Protein AF-A0A368H9D1-F1 (afdb_monomer_lite)

Secondary structure (DSSP, 8-state):
----------PPTT---EEE----TT-TT-PEEE--TT-BHHHHHHHHHHHTSS-EEEEEEEE-S-SS--EEEEEEEEEEHHHHHHH--SHHHHHHHHT------STTTTEEEEEEEEEEESSHHHHHHHHHHHHHHHHSTT--B-TTSBB----TTS-TTSHHHHHHHHHHHT--

pLDDT: mean 71.69, std 21.37, range [33.75, 98.19]

Organism: Ancylostoma caninum (NCBI:txid29170)

Structure (mmCIF, N/CA/C/O backbone):
data_AF-A0A368H9D1-F1
#
_entry.id   AF-A0A368H9D1-F1
#
loop_
_atom_site.group_PDB
_atom_site.id
_atom_site.type_symbol
_atom_site.label_atom_id
_atom_site.label_alt_id
_atom_site.label_comp_id
_atom_site.label_asym_id
_atom_site.label_entity_id
_atom_site.label_seq_id
_atom_site.pdbx_PDB_ins_code
_atom_site.Cartn_x
_atom_site.Cartn_y
_atom_site.Cartn_z
_atom_site.occupancy
_atom_site.B_iso_or_equiv
_atom_site.auth_seq_id
_atom_site.auth_comp_id
_atom_site.auth_asym_id
_atom_site.auth_atom_id
_atom_site.pdbx_PDB_model_num
ATOM 1 N N . MET A 1 1 ? -31.446 -11.058 30.482 1.00 35.06 1 MET A N 1
ATOM 2 C CA . MET A 1 1 ? -30.483 -11.902 29.744 1.00 35.06 1 MET A CA 1
ATOM 3 C C . MET A 1 1 ? -30.558 -11.532 28.271 1.00 35.06 1 MET A C 1
ATOM 5 O O . MET A 1 1 ? -31.631 -11.173 27.810 1.00 35.06 1 MET A O 1
ATOM 9 N N . LYS A 1 2 ? -29.398 -11.477 27.611 1.00 37.50 2 LYS A N 1
ATOM 10 C CA . LYS A 1 2 ? -29.181 -11.008 26.235 1.00 37.50 2 LYS A CA 1
ATOM 11 C C . LYS A 1 2 ? -29.891 -11.897 25.218 1.00 37.50 2 LYS A C 1
ATOM 13 O O . LYS A 1 2 ? -29.558 -13.069 25.197 1.00 37.50 2 LYS A O 1
ATOM 18 N N . GLU A 1 3 ? -30.651 -11.308 24.299 1.00 33.75 3 GLU A N 1
ATOM 19 C CA . GLU A 1 3 ? -30.755 -11.786 22.913 1.00 33.75 3 GLU A CA 1
ATOM 20 C C . GLU A 1 3 ? -30.968 -10.581 21.986 1.00 33.75 3 GLU A C 1
ATOM 22 O O . GLU A 1 3 ? -32.053 -10.013 21.905 1.00 33.75 3 GLU A O 1
ATOM 27 N N . VAL A 1 4 ? -29.905 -10.152 21.302 1.00 36.56 4 VAL A N 1
ATOM 28 C CA . VAL A 1 4 ? -30.015 -9.288 20.119 1.00 36.56 4 VAL A CA 1
ATOM 29 C C . VAL A 1 4 ? -29.352 -10.050 18.986 1.00 36.56 4 VAL A C 1
ATOM 31 O O . VAL A 1 4 ? -28.142 -9.977 18.780 1.00 36.56 4 VAL A O 1
ATOM 34 N N . LEU A 1 5 ? -30.168 -10.853 18.310 1.00 37.00 5 LEU A N 1
ATOM 35 C CA . LEU A 1 5 ? -29.811 -11.603 17.117 1.00 37.00 5 LEU A CA 1
ATOM 36 C C . LEU A 1 5 ? -29.590 -10.596 15.975 1.00 37.00 5 LEU A C 1
ATOM 38 O O . LEU A 1 5 ? -30.534 -10.144 15.324 1.00 37.00 5 LEU A O 1
ATOM 42 N N . GLY A 1 6 ? -28.338 -10.180 15.780 1.00 34.47 6 GLY A N 1
ATOM 43 C CA . GLY A 1 6 ? -27.928 -9.374 14.635 1.00 34.47 6 GLY A CA 1
ATOM 44 C C . GLY A 1 6 ? -28.139 -10.178 13.358 1.00 34.47 6 GLY A C 1
ATOM 45 O O . GLY A 1 6 ? -27.433 -11.153 13.113 1.00 34.47 6 GLY A O 1
ATOM 46 N N . LYS A 1 7 ? -29.149 -9.796 12.574 1.00 39.78 7 LYS A N 1
ATOM 47 C CA . LYS A 1 7 ? -29.458 -10.393 11.274 1.00 39.78 7 LYS A CA 1
ATOM 48 C C . LYS A 1 7 ? -28.224 -10.294 10.378 1.00 39.78 7 LYS A C 1
ATOM 50 O O . LYS A 1 7 ? -27.811 -9.202 10.004 1.00 39.78 7 LYS A O 1
ATOM 55 N N . ASN A 1 8 ? -27.648 -11.449 10.065 1.00 41.91 8 ASN A N 1
ATOM 56 C CA . ASN A 1 8 ? -26.587 -11.600 9.085 1.00 41.91 8 ASN A CA 1
ATOM 57 C C . ASN A 1 8 ? -27.240 -11.446 7.703 1.00 41.91 8 ASN A C 1
ATOM 59 O O . ASN A 1 8 ? -27.853 -12.381 7.181 1.00 41.91 8 ASN A O 1
ATOM 63 N N . GLU A 1 9 ? -27.238 -10.222 7.182 1.00 40.66 9 GLU A N 1
ATOM 64 C CA . GLU A 1 9 ? -27.760 -9.900 5.858 1.00 40.66 9 GLU A CA 1
ATOM 65 C C . GLU A 1 9 ? -26.851 -10.587 4.831 1.00 40.66 9 GLU A C 1
ATOM 67 O O . GLU A 1 9 ? -25.748 -10.126 4.544 1.00 40.66 9 GLU A O 1
ATOM 72 N N . LYS A 1 10 ? -27.270 -11.768 4.353 1.00 41.56 10 LYS A N 1
ATOM 73 C CA . LYS A 1 10 ? -26.541 -12.519 3.327 1.00 41.56 10 LYS A CA 1
ATOM 74 C C . LYS A 1 10 ? -26.440 -11.645 2.083 1.00 41.56 10 LYS A C 1
ATOM 76 O O . LYS A 1 10 ? -27.430 -11.432 1.385 1.00 41.56 10 LYS A O 1
ATOM 81 N N . ALA A 1 11 ? -25.236 -11.156 1.818 1.00 42.72 11 ALA A N 1
ATOM 82 C CA . ALA A 1 11 ? -24.923 -10.479 0.577 1.00 42.72 11 ALA A CA 1
ATOM 83 C C . ALA A 1 11 ? -25.237 -11.393 -0.624 1.00 42.72 11 ALA A C 1
ATOM 85 O O . ALA A 1 11 ? -25.064 -12.613 -0.517 1.00 42.72 11 ALA A O 1
ATOM 86 N N . PRO A 1 12 ? -25.692 -10.832 -1.760 1.00 38.09 12 PRO A N 1
ATOM 87 C CA . PRO A 1 12 ? -25.894 -11.589 -2.990 1.00 38.09 12 PRO A CA 1
ATOM 88 C C . PRO A 1 12 ? -24.672 -12.452 -3.322 1.00 38.09 12 PRO A C 1
ATOM 90 O O . PRO A 1 12 ? -23.531 -11.990 -3.217 1.00 38.09 12 PRO A O 1
ATOM 93 N N . ALA A 1 13 ? -24.911 -13.703 -3.723 1.00 36.47 13 ALA A N 1
ATOM 94 C CA . ALA A 1 13 ? -23.856 -14.638 -4.098 1.00 36.47 13 ALA A CA 1
ATOM 95 C C . ALA A 1 13 ? -22.937 -14.003 -5.161 1.00 36.47 13 ALA A C 1
ATOM 97 O O . ALA A 1 13 ? -23.401 -13.606 -6.227 1.00 36.47 13 ALA A O 1
ATOM 98 N N . GLY A 1 14 ? -21.645 -13.870 -4.839 1.00 43.72 14 GLY A N 1
ATOM 99 C CA . GLY A 1 14 ? -20.628 -13.259 -5.708 1.00 43.72 14 GLY A CA 1
ATOM 100 C C . GLY A 1 14 ? -20.035 -11.933 -5.210 1.00 43.72 14 GLY A C 1
ATOM 101 O O . GLY A 1 14 ? -19.046 -11.468 -5.773 1.00 43.72 14 GLY A O 1
ATOM 102 N N . LEU A 1 15 ? -20.576 -11.329 -4.146 1.00 44.69 15 LEU A N 1
ATOM 103 C CA . LEU A 1 15 ? -19.989 -10.147 -3.505 1.00 44.69 15 LEU A CA 1
ATOM 104 C C . LEU A 1 15 ? -19.023 -10.567 -2.388 1.00 44.69 15 LEU A C 1
ATOM 106 O O . LEU A 1 15 ? -19.454 -10.913 -1.291 1.00 44.69 15 LEU A O 1
ATOM 110 N N . ALA A 1 16 ? -17.712 -10.517 -2.643 1.00 53.72 16 ALA A N 1
ATOM 111 C CA . ALA A 1 16 ? -16.725 -10.618 -1.569 1.00 53.72 16 ALA A CA 1
ATOM 112 C C . ALA A 1 16 ? -16.683 -9.297 -0.810 1.00 53.72 16 ALA A C 1
ATOM 114 O O . ALA A 1 16 ? -16.117 -8.311 -1.272 1.00 53.72 16 ALA A O 1
ATOM 115 N N . LEU A 1 17 ? -17.352 -9.266 0.331 1.00 58.00 17 LEU A N 1
ATOM 116 C CA . LEU A 1 17 ? -17.443 -8.095 1.184 1.00 58.00 17 LEU A CA 1
ATOM 117 C C . LEU A 1 17 ? -16.492 -8.290 2.356 1.00 58.00 17 LEU A C 1
ATOM 119 O O . LEU A 1 17 ? -16.706 -9.172 3.182 1.00 58.00 17 LEU A O 1
ATOM 123 N N . ILE A 1 18 ? -15.444 -7.470 2.425 1.00 63.19 18 ILE A N 1
ATOM 124 C CA . ILE A 1 18 ? -14.570 -7.439 3.599 1.00 63.19 18 ILE A CA 1
ATOM 125 C C . ILE A 1 18 ? -15.168 -6.445 4.589 1.00 63.19 18 ILE A C 1
ATOM 127 O O . ILE A 1 18 ? -15.406 -5.283 4.240 1.00 63.19 18 ILE A O 1
ATOM 131 N N . HIS A 1 19 ? -15.423 -6.915 5.810 1.00 58.41 19 HIS A N 1
ATOM 132 C CA . HIS A 1 19 ? -15.795 -6.067 6.934 1.00 58.41 19 HIS A CA 1
ATOM 133 C C . HIS A 1 19 ? -14.529 -5.514 7.570 1.00 58.41 19 HIS A C 1
ATOM 135 O O . HIS A 1 19 ? -13.719 -6.261 8.106 1.00 58.41 19 HIS A O 1
ATOM 141 N N . ILE A 1 20 ? -14.370 -4.198 7.511 1.00 66.19 20 ILE A N 1
ATOM 142 C CA . ILE A 1 20 ? -13.215 -3.525 8.096 1.00 66.19 20 ILE A CA 1
ATOM 143 C C . ILE A 1 20 ? -13.707 -2.663 9.252 1.00 66.19 20 ILE A C 1
ATOM 145 O O . ILE A 1 20 ? -14.632 -1.854 9.097 1.00 66.19 20 ILE A O 1
ATOM 149 N N . GLU A 1 21 ? -13.098 -2.854 10.420 1.00 60.22 21 GLU A N 1
ATOM 150 C CA . GLU A 1 21 ? -13.378 -2.044 11.599 1.00 60.22 21 GLU A CA 1
ATOM 151 C C . GLU A 1 21 ? -12.901 -0.605 11.381 1.00 60.22 21 GLU A C 1
ATOM 153 O O . GLU A 1 21 ? -11.823 -0.347 10.843 1.00 60.22 21 GLU A O 1
ATOM 158 N N . SER A 1 22 ? -13.742 0.359 11.756 1.00 55.66 22 SER A N 1
ATOM 159 C CA . SER A 1 22 ? -13.397 1.774 11.655 1.00 55.66 22 SER A CA 1
ATOM 160 C C . SER A 1 22 ? -12.740 2.241 12.946 1.00 55.66 22 SER A C 1
ATOM 162 O O . SER A 1 22 ? -13.233 1.958 14.033 1.00 55.66 22 SER A O 1
ATOM 164 N N . ALA A 1 23 ? -11.671 3.022 12.814 1.00 50.81 23 ALA A N 1
ATOM 165 C CA . ALA A 1 23 ? -10.942 3.580 13.945 1.00 50.81 23 ALA A CA 1
ATOM 166 C C . ALA A 1 23 ? -11.705 4.661 14.743 1.00 50.81 23 ALA A C 1
ATOM 168 O O . ALA A 1 23 ? -11.275 4.993 15.839 1.00 50.81 23 ALA A O 1
ATOM 169 N N . ASP A 1 24 ? -12.802 5.240 14.231 1.00 52.62 24 ASP A N 1
ATOM 170 C CA . ASP A 1 24 ? -13.434 6.422 14.846 1.00 52.62 24 ASP A CA 1
ATOM 171 C C . ASP A 1 24 ? -14.457 6.060 15.960 1.00 52.62 24 ASP A C 1
ATOM 173 O O . ASP A 1 24 ? -15.530 5.515 15.668 1.00 52.62 24 ASP A O 1
ATOM 177 N N . PRO A 1 25 ? -14.216 6.453 17.228 1.00 48.75 25 PRO A N 1
ATOM 178 C CA . PRO A 1 25 ? -15.124 6.265 18.355 1.00 48.75 25 PRO A CA 1
ATOM 179 C C . PRO A 1 25 ? -16.324 7.232 18.347 1.00 48.75 25 PRO A C 1
ATOM 181 O O . PRO A 1 25 ? -17.134 7.241 19.263 1.00 48.75 25 PRO A O 1
ATOM 184 N N . ARG A 1 26 ? -16.536 8.068 17.336 1.00 48.84 26 ARG A N 1
ATOM 185 C CA . ARG A 1 26 ? -17.836 8.747 17.148 1.00 48.84 26 ARG A CA 1
ATOM 186 C C . ARG A 1 26 ? -18.788 7.927 16.284 1.00 48.84 26 ARG A C 1
ATOM 188 O O . ARG A 1 26 ? -19.978 8.220 16.231 1.00 48.84 26 ARG A O 1
ATOM 195 N N . PHE A 1 27 ? -18.287 6.853 15.673 1.00 48.59 27 PHE A N 1
ATOM 196 C CA . PHE A 1 27 ? -19.019 6.004 14.738 1.00 48.59 27 PHE A CA 1
ATOM 197 C C . PHE A 1 27 ? -18.914 4.516 15.103 1.00 48.59 27 PHE A C 1
ATOM 199 O O . PHE A 1 27 ? -18.774 3.682 14.212 1.00 48.59 27 PHE A O 1
ATOM 206 N N . HIS A 1 28 ? -19.060 4.185 16.397 1.00 43.91 28 HIS A N 1
ATOM 207 C CA . HIS A 1 28 ? -18.993 2.848 17.034 1.00 43.91 28 HIS A CA 1
ATOM 208 C C . HIS A 1 28 ? -19.783 1.689 16.365 1.00 43.91 28 HIS A C 1
ATOM 210 O O . HIS A 1 28 ? -19.844 0.596 16.919 1.00 43.91 28 HIS A O 1
ATOM 216 N N . LYS A 1 29 ? -20.441 1.884 15.215 1.00 43.75 29 LYS A N 1
ATOM 217 C CA . LYS A 1 29 ? -21.280 0.882 14.537 1.00 43.75 29 LYS A CA 1
ATOM 218 C C . LYS A 1 29 ? -21.271 0.949 13.004 1.00 43.75 29 LYS A C 1
ATOM 220 O O . LYS A 1 29 ? -22.285 0.638 12.384 1.00 43.75 29 LYS A O 1
ATOM 225 N N . ARG A 1 30 ? -20.181 1.356 12.350 1.00 45.44 30 ARG A N 1
ATOM 226 C CA . ARG A 1 30 ? -20.049 1.111 10.901 1.00 45.44 30 ARG A CA 1
ATOM 227 C C . ARG A 1 30 ? -18.730 0.413 10.606 1.00 45.44 30 ARG A C 1
ATOM 229 O O . ARG A 1 30 ? -17.769 1.051 10.188 1.00 45.44 30 ARG A O 1
ATOM 236 N N . SER A 1 31 ? -18.722 -0.911 10.798 1.00 56.28 31 SER A N 1
ATOM 237 C CA . SER A 1 31 ? -17.907 -1.771 9.943 1.00 56.28 31 SER A CA 1
ATOM 238 C C . SER A 1 31 ? -18.240 -1.371 8.513 1.00 56.28 31 SER A C 1
ATOM 240 O O . SER A 1 31 ? -19.413 -1.301 8.132 1.00 56.28 31 SER A O 1
ATOM 242 N N . PHE A 1 32 ? -17.236 -0.949 7.758 1.00 68.69 32 PHE A N 1
ATOM 243 C CA . PHE A 1 32 ? -17.497 -0.608 6.375 1.00 68.69 32 PHE A CA 1
ATOM 244 C C . PHE A 1 32 ? -17.224 -1.834 5.534 1.00 68.69 32 PHE A C 1
ATOM 246 O O . PHE A 1 32 ? -16.267 -2.575 5.745 1.00 68.69 32 PHE A O 1
ATOM 253 N N . VAL A 1 33 ? -18.113 -2.019 4.577 1.00 68.56 33 VAL A N 1
ATOM 254 C CA . VAL A 1 33 ? -18.011 -3.080 3.607 1.00 68.56 33 VAL A CA 1
ATOM 255 C C . VAL A 1 33 ? -17.313 -2.534 2.370 1.00 68.56 33 VAL A C 1
ATOM 257 O O . VAL A 1 33 ? -17.735 -1.518 1.799 1.00 68.56 33 VAL A O 1
ATOM 260 N N . MET A 1 34 ? -16.243 -3.206 1.962 1.00 80.12 34 MET A N 1
ATOM 261 C CA . MET A 1 34 ? -15.587 -2.995 0.677 1.00 80.12 34 MET A CA 1
ATOM 262 C C . MET A 1 34 ? -15.678 -4.269 -0.152 1.00 80.12 34 MET A C 1
ATOM 264 O O . MET A 1 34 ? -15.405 -5.350 0.358 1.00 80.12 34 MET A O 1
ATOM 268 N N . ASN A 1 35 ? -16.011 -4.117 -1.436 1.00 85.12 35 ASN A N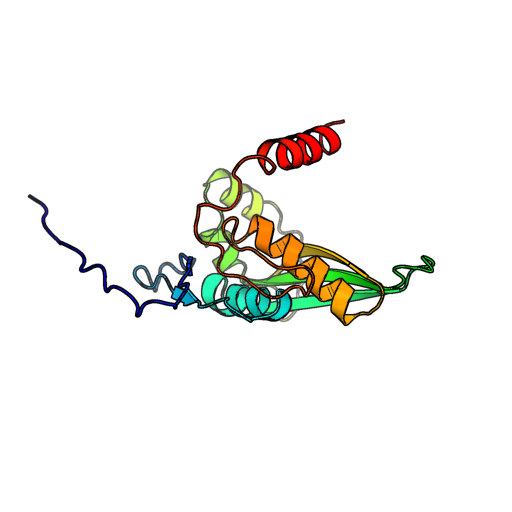 1
ATOM 269 C CA . ASN A 1 35 ? -15.784 -5.157 -2.432 1.00 85.12 35 ASN A CA 1
ATOM 270 C C . ASN A 1 35 ? -14.441 -4.894 -3.132 1.00 85.12 35 ASN A C 1
ATOM 272 O O . ASN A 1 35 ? -14.363 -3.933 -3.911 1.00 85.12 35 ASN A O 1
ATOM 276 N N . PRO A 1 36 ? -13.385 -5.674 -2.847 1.00 86.50 36 PRO A N 1
ATOM 277 C CA . PRO A 1 36 ? -12.099 -5.527 -3.508 1.00 86.50 36 PRO A CA 1
ATOM 278 C C . PRO A 1 36 ? -12.051 -6.235 -4.870 1.00 86.50 36 PRO A C 1
ATOM 280 O O . PRO A 1 36 ? -11.123 -5.984 -5.629 1.00 86.50 36 PRO A O 1
ATOM 283 N N . GLN A 1 37 ? -13.021 -7.091 -5.208 1.00 85.19 37 GLN A N 1
ATOM 284 C CA . GLN A 1 37 ? -12.956 -7.925 -6.407 1.00 85.19 37 GLN A CA 1
ATOM 285 C C . GLN A 1 37 ? -12.751 -7.096 -7.676 1.00 85.19 37 GLN A C 1
ATOM 287 O O . GLN A 1 37 ? -13.474 -6.132 -7.934 1.00 85.19 37 GLN A O 1
ATOM 292 N N . GLY A 1 38 ? -11.757 -7.493 -8.473 1.00 86.75 38 GLY A N 1
ATOM 293 C CA . GLY A 1 38 ? -11.424 -6.838 -9.739 1.00 86.75 38 GLY A CA 1
ATOM 294 C C . GLY A 1 38 ? -10.818 -5.438 -9.593 1.00 86.75 38 GLY A C 1
ATOM 295 O O . GLY A 1 38 ? -10.572 -4.777 -10.601 1.00 86.75 38 GLY A O 1
ATOM 296 N N . LYS A 1 39 ? -10.558 -4.963 -8.367 1.00 92.88 39 LYS A N 1
ATOM 297 C CA . LYS A 1 39 ? -9.852 -3.699 -8.129 1.00 92.88 39 LYS A CA 1
ATOM 298 C C . LYS A 1 39 ? -8.354 -3.944 -8.039 1.00 92.88 39 LYS A C 1
ATOM 300 O O . LYS A 1 39 ? -7.903 -4.913 -7.434 1.00 92.88 39 LYS A O 1
ATOM 305 N N . SER A 1 40 ? -7.575 -3.018 -8.593 1.00 96.50 40 SER A N 1
ATOM 306 C CA . SER A 1 40 ? -6.119 -3.058 -8.449 1.00 96.50 40 SER A CA 1
ATOM 307 C C . SER A 1 40 ? -5.703 -2.878 -6.987 1.00 96.50 40 SER A C 1
ATOM 309 O O . SER A 1 40 ? -6.386 -2.183 -6.230 1.00 96.50 40 SER A O 1
ATOM 311 N N . SER A 1 41 ? -4.547 -3.416 -6.604 1.00 95.62 41 SER A N 1
ATOM 312 C CA . SER A 1 41 ? -3.971 -3.228 -5.266 1.00 95.62 41 SER A CA 1
ATOM 313 C C . SER A 1 41 ? -3.856 -1.752 -4.866 1.00 95.62 41 SER A C 1
ATOM 315 O O . SER A 1 41 ? -4.146 -1.399 -3.726 1.00 95.62 41 SER A O 1
ATOM 317 N N . ILE A 1 42 ? -3.536 -0.860 -5.812 1.00 97.44 42 ILE A N 1
ATOM 318 C CA . ILE A 1 42 ? -3.510 0.594 -5.580 1.00 97.44 42 ILE A CA 1
ATOM 319 C C . ILE A 1 42 ? -4.901 1.106 -5.202 1.00 97.44 42 ILE A C 1
ATOM 321 O O . ILE A 1 42 ? -5.039 1.851 -4.235 1.00 97.44 42 ILE A O 1
ATOM 325 N N . THR A 1 43 ? -5.925 0.725 -5.970 1.00 96.06 43 THR A N 1
ATOM 326 C CA . THR A 1 43 ? -7.311 1.157 -5.746 1.00 96.06 43 THR A CA 1
ATOM 327 C C . THR A 1 43 ? -7.826 0.662 -4.402 1.00 96.06 43 THR A C 1
ATOM 329 O O . THR A 1 43 ? -8.438 1.432 -3.666 1.00 96.06 43 THR A O 1
ATOM 332 N N . VAL A 1 44 ? -7.544 -0.597 -4.060 1.00 93.88 44 VAL A N 1
ATOM 333 C CA . VAL A 1 44 ? -7.938 -1.171 -2.771 1.00 93.88 44 VAL A CA 1
ATOM 334 C C . VAL A 1 44 ? -7.263 -0.429 -1.618 1.00 93.88 44 VAL A C 1
ATOM 336 O O . VAL A 1 44 ? -7.945 -0.038 -0.675 1.00 93.88 44 VAL A O 1
ATOM 339 N N . LEU A 1 45 ? -5.952 -0.166 -1.697 1.00 93.19 45 LEU A N 1
ATOM 340 C CA . LEU A 1 45 ? -5.239 0.567 -0.646 1.00 93.19 45 LEU A CA 1
ATOM 341 C C . LEU A 1 45 ? -5.750 2.003 -0.509 1.00 93.19 45 LEU A C 1
ATOM 343 O O . LEU A 1 45 ? -5.933 2.493 0.606 1.00 93.19 45 LEU A O 1
ATOM 347 N N . HIS A 1 46 ? -6.028 2.661 -1.634 1.00 94.56 46 HIS A N 1
ATOM 348 C CA . HIS A 1 46 ? -6.601 4.000 -1.642 1.00 94.56 46 HIS A CA 1
ATOM 349 C C . HIS A 1 46 ? -7.953 4.022 -0.921 1.00 94.56 46 HIS A C 1
ATOM 351 O O . HIS A 1 46 ? -8.133 4.788 0.028 1.00 94.56 46 HIS A O 1
ATOM 357 N N . GLU A 1 47 ? -8.866 3.125 -1.300 1.00 92.69 47 GLU A N 1
ATOM 358 C CA . GLU A 1 47 ? -10.182 3.017 -0.676 1.00 92.69 47 GLU A CA 1
ATOM 359 C C . GLU A 1 47 ? -10.074 2.654 0.815 1.00 92.69 47 GLU A C 1
ATOM 361 O O . GLU A 1 47 ? -10.789 3.222 1.643 1.00 92.69 47 GLU A O 1
ATOM 366 N N . TYR A 1 48 ? -9.144 1.763 1.179 1.00 88.88 48 TYR A N 1
ATOM 367 C CA . TYR A 1 48 ? -8.906 1.365 2.566 1.00 88.88 48 TYR A CA 1
ATOM 368 C C . TYR A 1 48 ? -8.447 2.560 3.397 1.00 88.88 48 TYR A C 1
ATOM 370 O O . TYR A 1 48 ? -9.044 2.868 4.428 1.00 88.88 48 TYR A O 1
ATOM 378 N N . SER A 1 49 ? -7.433 3.287 2.921 1.00 89.75 49 SER A N 1
ATOM 379 C CA . SER A 1 49 ? -6.898 4.455 3.624 1.00 89.75 49 SER A CA 1
ATOM 380 C C . SER A 1 49 ? -7.972 5.521 3.855 1.00 89.75 49 SER A C 1
ATOM 382 O O . SER A 1 49 ? -8.096 6.040 4.963 1.00 89.75 49 SER A O 1
ATOM 384 N N . GLN A 1 50 ? -8.825 5.773 2.862 1.00 89.25 50 GLN A N 1
ATOM 385 C CA . GLN A 1 50 ? -9.876 6.777 2.961 1.00 89.25 50 GLN A CA 1
ATOM 386 C C . GLN A 1 50 ? -11.018 6.339 3.884 1.00 89.25 50 GLN A C 1
ATOM 388 O O . GLN A 1 50 ? -11.511 7.127 4.696 1.00 89.25 50 GLN A O 1
ATOM 393 N N . ARG A 1 51 ? -11.474 5.087 3.771 1.00 83.62 51 ARG A N 1
ATOM 394 C CA . ARG A 1 51 ? -12.671 4.622 4.485 1.00 83.62 51 ARG A CA 1
ATOM 395 C C . ARG A 1 51 ? -12.359 4.149 5.902 1.00 83.62 51 ARG A C 1
ATOM 397 O O . ARG A 1 51 ? -13.080 4.569 6.815 1.00 83.62 51 ARG A O 1
ATOM 404 N N . ALA A 1 52 ? -11.297 3.356 6.069 1.00 80.75 52 ALA A N 1
ATOM 405 C CA . ALA A 1 52 ? -10.862 2.780 7.343 1.00 80.75 52 ALA A CA 1
ATOM 406 C C . ALA A 1 52 ? -10.108 3.798 8.197 1.00 80.75 52 ALA A C 1
ATOM 408 O O . ALA A 1 52 ? -10.446 4.003 9.361 1.00 80.75 52 ALA A O 1
ATOM 409 N N . LEU A 1 53 ? -9.118 4.459 7.588 1.00 82.38 53 LEU A N 1
ATOM 410 C CA . LEU A 1 53 ? -8.137 5.283 8.299 1.00 82.38 53 LEU A CA 1
ATOM 411 C C . LEU A 1 53 ? -8.425 6.788 8.210 1.00 82.38 53 LEU A C 1
ATOM 413 O O . LEU A 1 53 ? -7.698 7.582 8.799 1.00 82.38 53 LEU A O 1
ATOM 417 N N . LYS A 1 54 ? -9.452 7.201 7.450 1.00 83.56 54 LYS A N 1
ATOM 418 C CA . LYS A 1 54 ? -9.756 8.619 7.154 1.00 83.56 54 LYS A CA 1
ATOM 419 C C . LYS A 1 54 ? -8.537 9.396 6.640 1.00 83.56 54 LYS A C 1
ATOM 421 O O . LYS A 1 54 ? -8.408 10.593 6.882 1.00 83.56 54 LYS A O 1
ATOM 426 N N . GLY A 1 55 ? -7.646 8.690 5.953 1.00 87.44 55 GLY A N 1
ATOM 427 C CA . GLY A 1 55 ? -6.385 9.193 5.443 1.00 87.44 55 GLY A CA 1
ATOM 428 C C . GLY A 1 55 ? -6.325 9.185 3.923 1.00 87.44 55 GLY A C 1
ATOM 429 O O . GLY A 1 55 ? -7.323 8.974 3.231 1.00 87.44 55 GLY A O 1
ATOM 430 N N . ARG A 1 56 ? -5.116 9.391 3.403 1.00 92.56 56 ARG A N 1
ATOM 431 C CA . ARG A 1 56 ? -4.807 9.312 1.971 1.00 92.56 56 ARG A CA 1
ATOM 432 C C . ARG A 1 56 ? -3.553 8.488 1.727 1.00 92.56 56 ARG A C 1
ATOM 434 O O . ARG A 1 56 ? -2.640 8.479 2.547 1.00 92.56 56 ARG A O 1
ATOM 441 N N . THR A 1 57 ? -3.491 7.830 0.575 1.00 93.19 57 THR A N 1
ATOM 442 C CA . THR A 1 57 ? -2.271 7.167 0.098 1.00 93.19 57 THR A CA 1
ATOM 443 C C . THR A 1 57 ? -1.486 8.094 -0.826 1.00 93.19 57 THR A C 1
ATOM 445 O O . THR A 1 57 ? -2.050 8.671 -1.756 1.00 93.19 57 THR A O 1
ATOM 448 N N . ILE A 1 58 ? -0.182 8.192 -0.603 1.00 95.69 58 ILE A N 1
ATOM 449 C CA . ILE A 1 58 ? 0.796 8.897 -1.430 1.00 95.69 58 ILE A CA 1
ATOM 450 C C . ILE A 1 58 ? 1.848 7.878 -1.871 1.00 95.69 58 ILE A C 1
ATOM 452 O O . ILE A 1 58 ? 2.168 6.948 -1.137 1.00 95.69 58 ILE A O 1
ATOM 456 N N . TYR A 1 59 ? 2.389 8.045 -3.076 1.00 96.31 59 TYR A N 1
ATOM 457 C CA . TYR A 1 59 ? 3.499 7.227 -3.557 1.00 96.31 59 TYR A CA 1
ATOM 458 C C . TYR A 1 59 ? 4.679 8.118 -3.908 1.00 96.31 59 TYR A C 1
ATOM 460 O O . TYR A 1 59 ? 4.556 8.967 -4.793 1.00 96.31 59 TYR A O 1
ATOM 468 N N . HIS A 1 60 ? 5.814 7.879 -3.259 1.00 97.50 60 HIS A N 1
ATOM 469 C CA . HIS A 1 60 ? 7.097 8.400 -3.713 1.00 97.50 60 HIS A CA 1
ATOM 470 C C . HIS A 1 60 ? 7.695 7.428 -4.729 1.00 97.50 60 HIS A C 1
ATOM 472 O O . HIS A 1 60 ? 7.598 6.218 -4.529 1.00 97.50 60 HIS A O 1
ATOM 478 N N . ILE A 1 61 ? 8.250 7.933 -5.830 1.00 97.50 61 ILE A N 1
ATOM 479 C CA . ILE A 1 61 ? 8.807 7.106 -6.904 1.00 97.50 61 ILE A CA 1
ATOM 480 C C . ILE A 1 61 ? 10.244 7.526 -7.140 1.00 97.50 61 ILE A C 1
ATOM 482 O O . ILE A 1 61 ? 10.509 8.703 -7.370 1.00 97.50 61 ILE A O 1
ATOM 486 N N . GLU A 1 62 ? 11.124 6.542 -7.176 1.00 96.81 62 GLU A N 1
ATOM 487 C CA . GLU A 1 62 ? 12.540 6.698 -7.459 1.00 96.81 62 GLU A CA 1
ATOM 488 C C . GLU A 1 62 ? 12.916 5.820 -8.655 1.00 96.81 62 GLU A C 1
ATOM 490 O O . GLU A 1 62 ? 12.287 4.790 -8.921 1.00 96.81 62 GLU A O 1
ATOM 495 N N . GLU A 1 63 ? 13.932 6.241 -9.400 1.00 95.75 63 GLU A N 1
ATOM 496 C CA . GLU A 1 63 ? 14.501 5.471 -10.505 1.00 95.75 63 GLU A CA 1
ATOM 497 C C . GLU A 1 63 ? 15.870 4.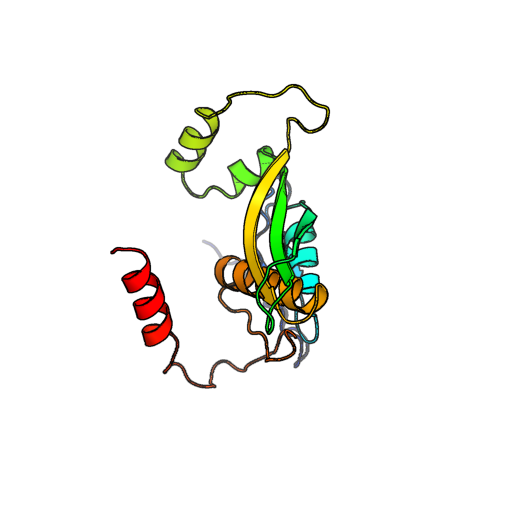931 -10.081 1.00 95.75 63 GLU A C 1
ATOM 499 O O . GLU A 1 63 ? 16.670 5.634 -9.464 1.00 95.75 63 GLU A O 1
ATOM 504 N N . THR A 1 64 ? 16.134 3.665 -10.385 1.00 92.56 64 THR A N 1
ATOM 505 C CA . THR A 1 64 ? 17.345 2.949 -9.985 1.00 92.56 64 THR A CA 1
ATOM 506 C C . THR A 1 64 ? 18.105 2.442 -11.200 1.00 92.56 64 THR A C 1
ATOM 508 O O . THR A 1 64 ? 17.623 2.460 -12.332 1.00 92.56 64 THR A O 1
ATOM 511 N N . ARG A 1 65 ? 19.328 1.960 -10.966 1.00 93.56 65 ARG A N 1
ATOM 512 C CA . ARG A 1 65 ? 20.204 1.422 -12.018 1.00 93.56 65 ARG A CA 1
ATOM 513 C C . ARG A 1 65 ? 19.862 -0.018 -12.422 1.00 93.56 65 ARG A C 1
ATOM 515 O O . ARG A 1 65 ? 20.583 -0.608 -13.221 1.00 93.56 65 ARG A O 1
ATOM 522 N N . ASN A 1 66 ? 18.803 -0.609 -11.866 1.00 90.75 66 ASN A N 1
ATOM 523 C CA . ASN A 1 66 ? 18.397 -1.969 -12.202 1.00 90.75 66 ASN A CA 1
ATOM 524 C C . ASN A 1 66 ? 17.739 -1.999 -13.591 1.00 90.75 66 ASN A C 1
ATOM 526 O O . ASN A 1 66 ? 16.677 -1.417 -13.790 1.00 90.75 66 ASN A O 1
ATOM 530 N N . ALA A 1 67 ? 18.337 -2.729 -14.536 1.00 90.62 67 ALA A N 1
ATOM 531 C CA . ALA A 1 67 ? 17.844 -2.821 -15.912 1.00 90.62 67 ALA A CA 1
ATOM 532 C C . ALA A 1 67 ? 16.469 -3.508 -16.044 1.00 90.62 67 ALA A C 1
ATOM 534 O O . ALA A 1 67 ? 15.727 -3.223 -16.978 1.00 90.62 67 ALA A O 1
ATOM 535 N N . THR A 1 68 ? 16.114 -4.406 -15.120 1.00 93.00 68 THR A N 1
ATOM 536 C CA . THR A 1 68 ? 14.859 -5.184 -15.176 1.00 93.00 68 THR A CA 1
ATOM 537 C C . THR A 1 68 ? 13.726 -4.551 -14.368 1.00 93.00 68 THR A C 1
ATOM 539 O O . THR A 1 68 ? 12.554 -4.671 -14.729 1.00 93.00 68 THR A O 1
ATOM 542 N N . LYS A 1 69 ? 14.065 -3.851 -13.280 1.00 94.44 69 LYS A N 1
ATOM 543 C CA . LYS A 1 69 ? 13.118 -3.168 -12.386 1.00 94.44 69 LYS A CA 1
ATOM 544 C C . LYS A 1 69 ? 13.620 -1.761 -12.032 1.00 94.44 69 LYS A C 1
ATOM 546 O O . LYS A 1 69 ? 13.971 -1.503 -10.880 1.00 94.44 69 LYS A O 1
ATOM 551 N N . PRO A 1 70 ? 13.671 -0.840 -13.008 1.00 96.88 70 PRO A N 1
ATOM 552 C CA . PRO A 1 70 ? 14.251 0.479 -12.792 1.00 96.88 70 PRO A CA 1
ATOM 553 C C . PRO A 1 70 ? 13.404 1.364 -11.876 1.00 96.88 70 PRO A C 1
ATOM 555 O O . PRO A 1 70 ? 13.922 2.330 -11.338 1.00 96.88 70 PRO A O 1
ATOM 558 N N . PHE A 1 71 ? 12.121 1.071 -11.652 1.00 98.06 71 PHE A N 1
ATOM 559 C CA . PHE A 1 71 ? 11.258 1.930 -10.837 1.00 98.06 71 PHE A CA 1
ATOM 560 C C . PHE A 1 71 ? 11.083 1.361 -9.440 1.00 98.06 71 PHE A C 1
ATOM 562 O O . PHE A 1 71 ? 10.696 0.204 -9.298 1.00 98.06 71 PHE A O 1
ATOM 569 N N . HIS A 1 72 ? 11.320 2.186 -8.426 1.00 97.81 72 HIS A N 1
ATOM 570 C CA . HIS A 1 72 ? 11.028 1.914 -7.024 1.00 97.81 72 HIS A CA 1
ATOM 571 C C . HIS A 1 72 ? 9.900 2.833 -6.561 1.00 97.81 72 HIS A C 1
ATOM 573 O O . HIS A 1 72 ? 9.843 4.002 -6.930 1.00 97.81 72 HIS A O 1
ATOM 579 N N . ALA A 1 73 ? 8.970 2.308 -5.777 1.00 98.00 73 ALA A N 1
ATOM 580 C CA . ALA A 1 73 ? 7.848 3.039 -5.222 1.00 98.00 73 ALA A CA 1
ATOM 581 C C . ALA A 1 73 ? 7.759 2.791 -3.718 1.00 98.00 73 ALA A C 1
ATOM 583 O O . ALA A 1 73 ? 7.738 1.647 -3.270 1.00 98.00 73 ALA A O 1
ATOM 584 N N . THR A 1 74 ? 7.628 3.867 -2.952 1.00 96.25 74 THR A N 1
ATOM 585 C CA . THR A 1 74 ? 7.361 3.828 -1.514 1.00 96.25 74 THR A CA 1
ATOM 586 C C . THR A 1 74 ? 5.934 4.305 -1.280 1.00 96.25 74 THR A C 1
ATOM 588 O O . THR A 1 74 ? 5.598 5.452 -1.581 1.00 96.25 74 THR A O 1
ATOM 591 N N . GLY A 1 75 ? 5.081 3.409 -0.787 1.00 92.44 75 GLY A N 1
ATOM 592 C CA . GLY A 1 75 ? 3.707 3.707 -0.402 1.00 92.44 75 GLY A CA 1
ATOM 593 C C . GLY A 1 75 ? 3.665 4.324 0.991 1.00 92.44 75 GLY A C 1
ATOM 594 O O . GLY A 1 75 ? 4.171 3.741 1.951 1.00 92.44 75 GLY A O 1
ATOM 595 N N . ILE A 1 76 ? 3.049 5.495 1.095 1.00 91.81 76 ILE A N 1
ATOM 596 C CA . ILE A 1 76 ? 2.907 6.268 2.326 1.00 91.81 76 ILE A CA 1
ATOM 597 C C . ILE A 1 76 ? 1.418 6.475 2.574 1.00 91.81 76 ILE A C 1
ATOM 599 O O . ILE A 1 76 ? 0.690 6.918 1.689 1.00 91.81 76 ILE A O 1
ATOM 603 N N . VAL A 1 77 ? 0.953 6.170 3.776 1.00 89.75 77 VAL A N 1
ATOM 604 C CA . VAL A 1 77 ? -0.394 6.503 4.227 1.00 89.75 77 VAL A CA 1
ATOM 605 C C . VAL A 1 77 ? -0.294 7.676 5.186 1.00 89.75 77 VAL A C 1
ATOM 607 O O . VAL A 1 77 ? 0.407 7.607 6.192 1.00 89.75 77 VAL A O 1
ATOM 610 N N . VAL A 1 78 ? -0.994 8.755 4.853 1.00 90.31 78 VAL A N 1
ATOM 611 C CA . VAL A 1 78 ? -1.088 9.958 5.677 1.00 90.31 78 VAL A CA 1
ATOM 612 C C . VAL A 1 78 ? -2.413 9.928 6.420 1.00 90.31 78 VAL A C 1
ATOM 614 O O . VAL A 1 78 ? -3.469 9.842 5.787 1.00 90.31 78 VAL A O 1
ATOM 617 N N . VAL A 1 79 ? -2.360 9.966 7.747 1.00 87.50 79 VAL A N 1
ATOM 618 C CA . VAL A 1 79 ? -3.524 9.894 8.644 1.00 87.50 79 VAL A CA 1
ATOM 619 C C . VAL A 1 79 ? -3.420 10.957 9.723 1.00 87.50 79 VAL A C 1
ATOM 621 O O . VAL A 1 79 ? -2.325 11.366 10.088 1.00 87.50 79 VAL A O 1
ATOM 624 N N . LYS A 1 80 ? -4.552 11.383 10.282 1.00 85.81 80 LYS A N 1
ATOM 625 C CA . LYS A 1 80 ? -4.529 12.286 11.438 1.00 85.81 80 LYS A CA 1
ATOM 626 C C . LYS A 1 80 ? -3.943 11.580 12.661 1.00 85.81 80 LYS A C 1
ATOM 628 O O . LYS A 1 80 ? -4.264 10.412 12.904 1.00 85.81 80 LYS A O 1
ATOM 633 N N . LYS A 1 81 ? -3.179 12.300 13.486 1.00 83.00 81 LYS A N 1
ATOM 634 C CA . LYS A 1 81 ? -2.622 11.791 14.754 1.00 83.00 81 LYS A CA 1
ATOM 635 C C . LYS A 1 81 ? -3.710 11.216 15.660 1.00 83.00 81 LYS A C 1
ATOM 637 O O . LYS A 1 81 ? -3.544 10.140 16.232 1.00 83.00 81 LYS A O 1
ATOM 642 N N . SER A 1 82 ? -4.872 11.872 15.704 1.00 76.38 82 SER A N 1
ATOM 643 C CA . SER A 1 82 ? -6.061 11.392 16.427 1.00 76.38 82 SER A CA 1
ATOM 644 C C . SER A 1 82 ? -6.521 9.992 16.000 1.00 76.38 82 SER A C 1
ATOM 646 O O . SER A 1 82 ? -6.869 9.179 16.855 1.00 76.38 82 SER A O 1
ATOM 648 N N . VAL A 1 83 ? -6.475 9.680 14.702 1.00 75.69 83 VAL A N 1
ATOM 649 C CA . VAL A 1 83 ? -6.863 8.366 14.169 1.00 75.69 83 VAL A CA 1
ATOM 650 C C . VAL A 1 83 ? -5.795 7.316 14.472 1.00 75.69 83 VAL A C 1
ATOM 652 O O . VAL A 1 83 ? -6.122 6.200 14.872 1.00 75.69 83 VAL A O 1
ATOM 655 N N . ARG A 1 84 ? -4.508 7.670 14.376 1.00 71.12 84 ARG A N 1
ATOM 656 C CA . ARG A 1 84 ? -3.404 6.764 14.733 1.00 71.12 84 ARG A CA 1
ATOM 657 C C . ARG A 1 84 ? -3.483 6.305 16.192 1.00 71.12 84 ARG A C 1
ATOM 659 O O . ARG A 1 84 ? -3.334 5.119 16.470 1.00 71.12 84 ARG A O 1
ATOM 666 N N . VAL A 1 85 ? -3.776 7.223 17.115 1.00 68.81 85 VAL A N 1
ATOM 667 C CA . VAL A 1 85 ? -3.946 6.922 18.550 1.00 68.81 85 VAL A CA 1
ATOM 668 C C . VAL A 1 85 ? -5.155 6.015 18.814 1.00 68.81 85 VAL A C 1
ATOM 670 O O . VAL A 1 85 ? -5.156 5.250 19.780 1.00 68.81 85 VAL A O 1
ATOM 673 N N . GLN A 1 86 ? -6.186 6.075 17.970 1.00 66.56 86 GLN A N 1
ATOM 674 C CA . GLN A 1 86 ? -7.351 5.195 18.072 1.00 66.56 86 GLN A CA 1
ATOM 675 C C . GLN A 1 86 ? -7.046 3.773 17.584 1.00 66.56 86 GLN A C 1
ATOM 677 O O . GLN A 1 86 ? -7.494 2.822 18.217 1.00 66.56 86 GLN A O 1
ATOM 682 N N . ILE A 1 87 ? -6.243 3.635 16.523 1.00 63.88 87 ILE A N 1
ATOM 683 C CA . ILE A 1 87 ? -5.833 2.338 15.954 1.00 63.88 87 ILE A CA 1
ATOM 684 C C . ILE A 1 87 ? -4.764 1.645 16.813 1.00 63.88 87 ILE A C 1
ATOM 686 O O . ILE A 1 87 ? -4.693 0.420 16.831 1.00 63.88 87 ILE A O 1
ATOM 690 N N . ALA A 1 88 ? -3.931 2.403 17.533 1.00 63.78 88 ALA A N 1
ATOM 691 C CA . ALA A 1 88 ? -2.927 1.847 18.437 1.00 63.78 88 ALA A CA 1
ATOM 692 C C . ALA A 1 88 ? -3.606 1.024 19.552 1.00 63.78 88 ALA A C 1
ATOM 694 O O . ALA A 1 88 ? -4.189 1.573 20.488 1.00 63.78 88 ALA A O 1
ATOM 695 N N . GLY A 1 89 ? -3.551 -0.304 19.430 1.00 58.72 89 GLY A N 1
ATOM 696 C CA . GLY A 1 89 ? -4.314 -1.258 20.242 1.00 58.72 89 GLY A CA 1
ATOM 697 C C . GLY A 1 89 ? -3.894 -1.370 21.710 1.00 58.72 89 GLY A C 1
ATOM 698 O O . GLY A 1 89 ? -4.595 -2.010 22.489 1.00 58.72 89 GLY A O 1
ATOM 699 N N . THR A 1 90 ? -2.809 -0.716 22.133 1.00 51.38 90 THR A N 1
ATOM 700 C CA . THR A 1 90 ? -2.295 -0.852 23.501 1.00 51.38 90 THR A CA 1
ATOM 701 C C . THR A 1 90 ? -1.951 0.495 24.125 1.00 51.38 90 THR A C 1
ATOM 703 O O . THR A 1 90 ? -1.367 1.368 23.489 1.00 51.38 90 THR A O 1
ATOM 706 N N . VAL A 1 91 ? -2.261 0.665 25.417 1.00 54.53 91 VAL A N 1
ATOM 707 C CA . VAL A 1 91 ? -1.925 1.875 26.199 1.00 54.53 91 VAL A CA 1
ATOM 708 C C . VAL A 1 91 ? -0.418 2.180 26.146 1.00 54.53 91 VAL A C 1
ATOM 710 O O . VAL A 1 91 ? -0.029 3.343 26.099 1.00 54.53 91 VAL A O 1
ATOM 713 N N . LYS A 1 92 ? 0.423 1.139 26.066 1.00 51.22 92 LYS A N 1
ATOM 714 C CA . LYS A 1 92 ? 1.881 1.239 25.898 1.00 51.22 92 LYS A CA 1
ATOM 715 C C . LYS A 1 92 ? 2.281 1.901 24.571 1.00 51.22 92 LYS A C 1
ATOM 717 O O . LYS A 1 92 ? 3.143 2.775 24.569 1.00 51.22 92 LYS A O 1
ATOM 722 N N . ASP A 1 93 ? 1.606 1.553 23.478 1.00 57.03 93 ASP A N 1
ATOM 723 C CA . ASP A 1 93 ? 1.856 2.132 22.151 1.00 57.03 93 ASP A CA 1
ATOM 724 C C . ASP A 1 93 ? 1.333 3.568 22.070 1.00 57.03 93 ASP A C 1
ATOM 726 O O . ASP A 1 93 ? 1.983 4.443 21.502 1.00 57.03 93 ASP A O 1
ATOM 730 N N . LYS A 1 94 ? 0.195 3.844 22.722 1.00 54.31 94 LYS A N 1
ATOM 731 C CA . LYS A 1 94 ? -0.342 5.207 22.864 1.00 54.31 94 LYS A CA 1
ATOM 732 C C . LYS A 1 94 ? 0.608 6.115 23.652 1.00 54.31 94 LYS A C 1
ATOM 734 O O . LYS A 1 94 ? 0.773 7.273 23.282 1.00 54.31 94 LYS A O 1
ATOM 739 N N . LEU A 1 95 ? 1.255 5.600 24.701 1.00 54.00 95 LEU A N 1
ATOM 740 C CA . LEU A 1 95 ? 2.208 6.360 25.516 1.00 54.00 95 LEU A CA 1
ATOM 741 C C . LEU A 1 95 ? 3.534 6.617 24.778 1.00 54.00 95 LEU A C 1
ATOM 743 O O . LEU A 1 95 ? 4.068 7.720 24.862 1.00 54.00 95 LEU A O 1
ATOM 747 N N . ALA A 1 96 ? 4.025 5.647 23.997 1.00 56.81 96 ALA A N 1
ATOM 748 C CA . ALA A 1 96 ? 5.217 5.812 23.158 1.00 56.81 96 ALA A CA 1
ATOM 749 C C . ALA A 1 96 ? 5.046 6.911 22.089 1.00 56.81 96 ALA A C 1
ATOM 751 O O . ALA A 1 96 ? 6.004 7.599 21.745 1.00 56.81 96 ALA A O 1
ATOM 752 N N . LEU A 1 97 ? 3.817 7.116 21.603 1.00 57.56 97 LEU A N 1
ATOM 753 C CA . LEU A 1 97 ? 3.484 8.161 20.629 1.00 57.56 97 LEU A CA 1
ATOM 754 C C . LEU A 1 97 ? 3.436 9.568 21.235 1.00 57.56 97 LEU A C 1
ATOM 756 O O . LEU A 1 97 ? 3.780 10.533 20.557 1.00 57.56 97 LEU A O 1
ATOM 760 N N . LEU A 1 98 ? 3.050 9.689 22.508 1.00 55.00 98 LEU A N 1
ATOM 761 C CA . LEU A 1 98 ? 3.045 10.967 23.227 1.00 55.00 98 LEU A CA 1
ATOM 762 C C . LEU A 1 98 ? 4.463 11.439 23.596 1.00 55.00 98 LEU A C 1
ATOM 764 O O . LEU A 1 98 ? 4.670 12.632 23.788 1.00 55.00 98 LEU A O 1
ATOM 768 N N . GLY A 1 99 ? 5.440 10.525 23.669 1.00 48.12 99 GLY A N 1
ATOM 769 C CA . GLY A 1 99 ? 6.833 10.829 24.020 1.00 48.12 99 GLY A CA 1
ATOM 770 C C . GLY A 1 99 ? 7.752 11.230 22.856 1.00 48.12 99 GLY A C 1
ATOM 771 O O . GLY A 1 99 ? 8.908 11.556 23.103 1.00 48.12 99 GLY A O 1
ATOM 772 N N . ALA A 1 100 ? 7.277 11.203 21.604 1.00 46.28 100 ALA A N 1
ATOM 773 C CA . ALA A 1 100 ? 8.100 11.414 20.403 1.00 46.28 100 ALA A CA 1
ATOM 774 C C . ALA A 1 100 ? 7.754 12.697 19.620 1.00 46.28 100 ALA A C 1
ATOM 776 O O . ALA A 1 100 ? 7.983 12.773 18.412 1.00 46.28 100 ALA A O 1
ATOM 777 N N . SER A 1 101 ? 7.196 13.720 20.274 1.00 49.38 101 SER A N 1
ATOM 778 C CA . SER A 1 101 ? 6.987 15.027 19.643 1.00 49.38 101 SER A CA 1
ATOM 779 C C . SER A 1 101 ? 8.280 15.852 19.645 1.00 49.38 101 SER A C 1
ATOM 781 O O . SER A 1 101 ? 8.424 16.787 20.429 1.00 49.38 101 SER A O 1
ATOM 783 N N . ASN A 1 102 ? 9.208 15.535 18.742 1.00 44.94 102 ASN A N 1
ATOM 784 C CA . ASN A 1 102 ? 10.129 16.552 18.236 1.00 44.94 102 ASN A CA 1
ATOM 785 C C . ASN A 1 102 ? 9.418 17.240 17.070 1.00 44.94 102 ASN A C 1
ATOM 787 O O . ASN A 1 102 ? 9.080 16.605 16.074 1.00 44.94 102 ASN A O 1
ATOM 791 N N . GLY A 1 103 ? 9.046 18.499 17.294 1.00 48.03 103 GLY A N 1
ATOM 7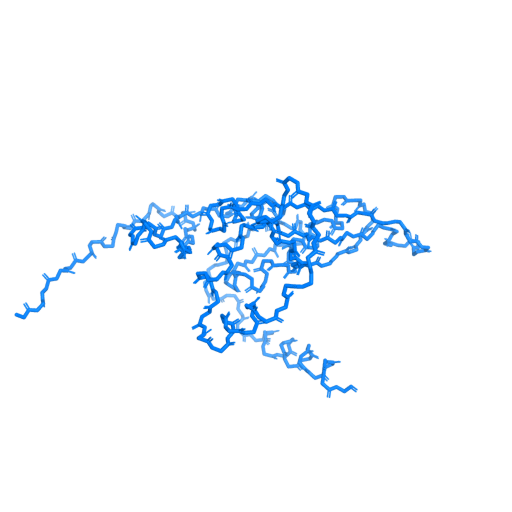92 C CA . GLY A 1 103 ? 8.087 19.221 16.469 1.00 48.03 103 GLY A CA 1
ATOM 793 C C . GLY A 1 103 ? 8.625 19.707 15.131 1.00 48.03 103 GLY A C 1
ATOM 794 O O . GLY A 1 103 ? 9.824 19.882 14.968 1.00 48.03 103 GLY A O 1
ATOM 795 N N . GLU A 1 104 ? 7.688 20.036 14.243 1.00 41.69 104 GLU A N 1
ATOM 796 C CA . GLU A 1 104 ? 7.841 21.053 13.205 1.00 41.69 104 GLU A CA 1
ATOM 797 C C . GLU A 1 104 ? 6.499 21.791 13.062 1.00 41.69 104 GLU A C 1
ATOM 799 O O . GLU A 1 104 ? 5.439 21.177 12.909 1.00 41.69 104 GLU A O 1
ATOM 804 N N . ASN A 1 105 ? 6.542 23.120 13.190 1.00 51.53 105 ASN A N 1
ATOM 805 C CA . ASN A 1 105 ? 5.410 24.012 12.960 1.00 51.53 105 ASN A CA 1
ATOM 806 C C . ASN A 1 105 ? 5.153 24.106 11.452 1.00 51.53 105 ASN A C 1
ATOM 808 O O . ASN A 1 105 ? 5.952 24.680 10.717 1.00 51.53 105 ASN A O 1
ATOM 812 N N . GLY A 1 106 ? 4.019 23.579 11.009 1.00 46.78 106 GLY A N 1
ATOM 813 C CA . GLY A 1 106 ? 3.505 23.728 9.655 1.00 46.78 106 GLY A CA 1
ATOM 814 C C . GLY A 1 106 ? 2.030 23.342 9.621 1.00 46.78 106 GLY A C 1
ATOM 815 O O . GLY A 1 106 ? 1.569 22.589 10.473 1.00 46.78 106 GLY A O 1
ATOM 816 N N . ASP A 1 107 ? 1.294 23.843 8.634 1.00 53.66 107 ASP A N 1
ATOM 817 C CA . ASP A 1 107 ? -0.169 23.735 8.448 1.00 53.66 107 ASP A CA 1
ATOM 818 C C . ASP A 1 107 ? -0.732 22.283 8.443 1.00 53.66 107 ASP A C 1
ATOM 820 O O . ASP A 1 107 ? -1.940 22.059 8.457 1.00 53.66 107 ASP A O 1
ATOM 824 N N . HIS A 1 108 ? 0.150 21.273 8.477 1.00 60.12 108 HIS A N 1
ATOM 825 C CA . HIS A 1 108 ? -0.140 19.836 8.559 1.00 60.12 108 HIS A CA 1
ATOM 826 C C . HIS A 1 108 ? 0.390 19.162 9.845 1.00 60.12 108 HIS A C 1
ATOM 828 O O . HIS A 1 108 ? 0.588 17.949 9.872 1.00 60.12 108 HIS A O 1
ATOM 834 N N . ALA A 1 109 ? 0.609 19.912 10.932 1.00 65.69 109 ALA A N 1
ATOM 835 C CA . ALA A 1 109 ? 1.163 19.397 12.195 1.00 65.69 109 ALA A CA 1
ATOM 836 C C . ALA A 1 109 ? 0.326 18.286 12.875 1.00 65.69 109 ALA A C 1
ATOM 838 O O . ALA A 1 109 ? 0.825 17.609 13.780 1.00 65.69 109 ALA A O 1
ATOM 839 N N . ASP A 1 110 ? -0.927 18.081 12.454 1.00 80.50 110 ASP A N 1
ATOM 840 C CA . ASP A 1 110 ? -1.835 17.041 12.967 1.00 80.50 110 ASP A CA 1
ATOM 841 C C . ASP A 1 110 ? -1.866 15.761 12.103 1.00 80.50 110 ASP A C 1
ATOM 843 O O . ASP A 1 110 ? -2.644 14.845 12.373 1.00 80.50 110 ASP A O 1
ATOM 847 N N . GLU A 1 111 ? -1.033 15.657 11.064 1.00 84.06 111 GLU A N 1
ATOM 848 C CA . GLU A 1 111 ? -0.941 14.463 10.215 1.00 84.06 111 GLU A CA 1
ATOM 849 C C . GLU A 1 111 ? 0.357 13.683 10.462 1.00 84.06 111 GLU A C 1
ATOM 851 O O . GLU A 1 111 ? 1.439 14.251 10.579 1.00 84.06 111 GLU A O 1
ATOM 856 N N . ASP A 1 112 ? 0.242 12.357 10.505 1.00 85.12 112 ASP A N 1
ATOM 857 C CA . ASP A 1 112 ? 1.360 11.422 10.521 1.00 85.12 112 ASP A CA 1
ATOM 858 C C . ASP A 1 112 ? 1.477 10.744 9.154 1.00 85.12 112 ASP A C 1
ATOM 860 O O . ASP A 1 112 ? 0.500 10.218 8.613 1.00 85.12 112 ASP A O 1
ATOM 864 N N . SER A 1 113 ? 2.696 10.719 8.617 1.00 87.88 113 SER A N 1
ATOM 865 C CA . SER A 1 113 ? 3.037 9.995 7.391 1.00 87.88 113 SER A CA 1
ATOM 866 C C . SER A 1 113 ? 3.672 8.654 7.741 1.00 87.88 113 SER A C 1
ATOM 868 O O . SER A 1 113 ? 4.750 8.602 8.327 1.00 87.88 113 SER A O 1
ATOM 870 N N . ILE A 1 114 ? 3.007 7.560 7.380 1.00 86.00 114 ILE A N 1
ATOM 871 C CA . ILE A 1 114 ? 3.426 6.198 7.716 1.00 86.00 114 ILE A CA 1
ATOM 872 C C . ILE A 1 114 ? 3.811 5.476 6.429 1.00 86.00 114 ILE A C 1
ATOM 874 O O . ILE A 1 114 ? 2.997 5.360 5.514 1.00 86.00 114 ILE A O 1
ATOM 878 N N . ILE A 1 115 ? 5.040 4.967 6.346 1.00 90.00 115 ILE A N 1
ATOM 879 C CA . ILE A 1 115 ? 5.442 4.093 5.239 1.00 90.00 115 ILE A CA 1
ATOM 880 C C . ILE A 1 115 ? 4.760 2.741 5.438 1.00 90.00 115 ILE A C 1
ATOM 882 O O . ILE A 1 115 ? 4.946 2.101 6.469 1.00 90.00 115 ILE A O 1
ATOM 886 N N . VAL A 1 116 ? 3.978 2.313 4.450 1.00 86.75 116 VAL A N 1
ATOM 887 C CA . VAL A 1 116 ? 3.172 1.085 4.532 1.00 86.75 116 VAL A CA 1
ATOM 888 C C . VAL A 1 116 ? 3.653 -0.019 3.599 1.00 86.75 116 VAL A C 1
ATOM 890 O O . VAL A 1 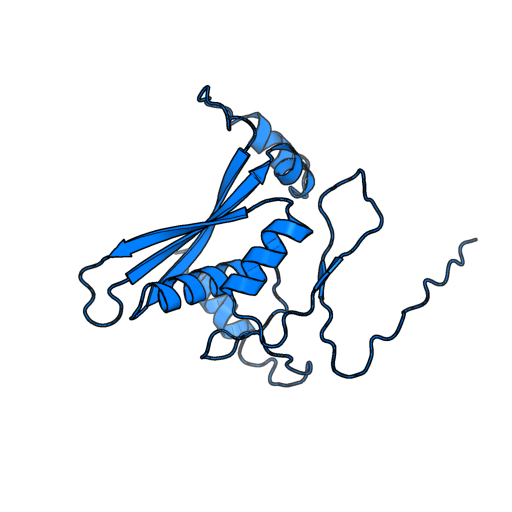116 ? 3.312 -1.175 3.807 1.00 86.75 116 VAL A O 1
ATOM 893 N N . GLY A 1 117 ? 4.446 0.299 2.578 1.00 91.00 117 GLY A N 1
ATOM 894 C CA . GLY A 1 117 ? 4.955 -0.712 1.658 1.00 91.00 117 GLY A CA 1
ATOM 895 C C . GLY A 1 117 ? 5.976 -0.157 0.681 1.00 91.00 117 GLY A C 1
ATOM 896 O O . GLY A 1 117 ? 6.035 1.053 0.443 1.00 91.00 117 GLY A O 1
ATOM 897 N N . ARG A 1 118 ? 6.782 -1.048 0.104 1.00 95.81 118 ARG A N 1
ATOM 898 C CA . ARG A 1 118 ? 7.758 -0.716 -0.936 1.00 95.81 118 ARG A CA 1
ATOM 899 C C . ARG A 1 118 ? 7.563 -1.637 -2.131 1.00 95.81 118 ARG A C 1
ATOM 901 O O . ARG A 1 118 ? 7.067 -2.747 -2.013 1.00 95.81 118 ARG A O 1
ATOM 908 N N . GLY A 1 119 ? 7.895 -1.174 -3.318 1.00 96.25 119 GLY A N 1
ATOM 909 C CA . GLY A 1 119 ? 7.689 -1.977 -4.507 1.00 96.25 119 GLY A CA 1
ATOM 910 C C . GLY A 1 119 ? 8.613 -1.569 -5.617 1.00 96.25 119 GLY A C 1
ATOM 911 O O . GLY A 1 119 ? 8.964 -0.405 -5.750 1.00 96.25 119 GLY A O 1
ATOM 912 N N . GLU A 1 120 ? 8.987 -2.539 -6.426 1.00 97.31 120 GLU A N 1
ATOM 913 C CA . GLU A 1 120 ? 9.869 -2.340 -7.561 1.00 97.31 120 GLU A CA 1
ATOM 914 C C . GLU A 1 120 ? 9.278 -3.016 -8.793 1.00 97.31 120 GLU A C 1
ATOM 916 O O . GLU A 1 120 ? 8.573 -4.025 -8.695 1.00 97.31 120 GLU A O 1
ATOM 921 N N . GLY A 1 121 ? 9.513 -2.440 -9.967 1.00 96.62 121 GLY A N 1
ATOM 922 C CA . GLY A 1 121 ? 8.936 -2.978 -11.187 1.00 96.62 121 GLY A CA 1
ATOM 923 C C . GLY A 1 121 ? 9.458 -2.355 -12.476 1.00 96.62 121 GLY A C 1
ATOM 924 O O . GLY A 1 121 ? 10.160 -1.342 -12.451 1.00 96.62 121 GLY A O 1
ATOM 925 N N . PRO A 1 122 ? 9.073 -2.944 -13.622 1.00 96.81 122 PRO A N 1
ATOM 926 C CA . PRO A 1 122 ? 9.441 -2.463 -14.953 1.00 96.81 122 PRO A CA 1
ATOM 927 C C . PRO A 1 122 ? 8.718 -1.167 -15.347 1.00 96.81 122 PRO A C 1
ATOM 929 O O . PRO A 1 122 ? 9.057 -0.547 -16.346 1.00 96.81 122 PRO A O 1
ATOM 932 N N . SER A 1 123 ? 7.716 -0.731 -14.576 1.00 97.31 123 SER A N 1
ATOM 933 C CA . SER A 1 123 ? 7.048 0.559 -14.759 1.00 97.31 123 SER A CA 1
ATOM 934 C C . SER A 1 123 ? 6.699 1.196 -13.415 1.00 97.31 123 SER A C 1
ATOM 936 O O . SER A 1 123 ? 6.470 0.497 -12.425 1.00 97.31 123 SER A O 1
ATOM 938 N N . LYS A 1 124 ? 6.554 2.529 -13.396 1.00 97.31 124 LYS A N 1
ATOM 939 C CA . LYS A 1 124 ? 6.057 3.291 -12.232 1.00 97.31 124 LYS A CA 1
ATOM 940 C C . LYS A 1 124 ? 4.734 2.731 -11.703 1.00 97.31 124 LYS A C 1
ATOM 942 O O . LYS A 1 124 ? 4.513 2.688 -10.496 1.00 97.31 124 LYS A O 1
ATOM 947 N N . ARG A 1 125 ? 3.852 2.285 -12.606 1.00 97.50 125 ARG A N 1
ATOM 948 C CA . ARG A 1 125 ? 2.564 1.676 -12.250 1.00 97.50 125 ARG A CA 1
ATOM 949 C C . ARG A 1 125 ? 2.759 0.339 -11.536 1.00 97.50 125 ARG A C 1
ATOM 951 O O . ARG A 1 125 ? 2.167 0.150 -10.480 1.00 97.50 125 ARG A O 1
ATOM 958 N N . VAL A 1 126 ? 3.591 -0.555 -12.073 1.00 97.44 126 VAL A N 1
ATOM 959 C CA . VAL A 1 126 ? 3.854 -1.866 -11.453 1.00 97.44 126 VAL A CA 1
ATOM 960 C C . VAL A 1 126 ? 4.534 -1.704 -10.097 1.00 97.44 126 VAL A C 1
ATOM 962 O O . VAL A 1 126 ? 4.074 -2.300 -9.131 1.00 97.44 126 VAL A O 1
ATOM 965 N N . ALA A 1 127 ? 5.530 -0.822 -9.975 1.00 98.00 127 ALA A N 1
ATOM 966 C CA . ALA A 1 127 ? 6.182 -0.544 -8.694 1.00 98.00 127 ALA A CA 1
ATOM 967 C C . ALA A 1 127 ? 5.170 -0.100 -7.617 1.00 98.00 127 ALA A C 1
ATOM 969 O O . ALA A 1 127 ? 5.172 -0.625 -6.504 1.00 98.00 127 ALA A O 1
ATOM 970 N N . LYS A 1 128 ? 4.232 0.797 -7.962 1.00 98.19 128 LYS A N 1
ATOM 971 C CA . LYS A 1 128 ? 3.139 1.197 -7.056 1.00 98.19 128 LYS A CA 1
ATOM 972 C C . LYS A 1 128 ? 2.212 0.037 -6.699 1.00 98.19 128 LYS A C 1
ATOM 974 O O . LYS A 1 128 ? 1.831 -0.087 -5.540 1.00 98.19 128 LYS A O 1
ATOM 979 N N . MET A 1 129 ? 1.845 -0.805 -7.667 1.00 98.12 129 MET A N 1
ATOM 980 C CA . MET A 1 129 ? 0.982 -1.966 -7.415 1.00 98.12 129 MET A CA 1
ATOM 981 C C . MET A 1 129 ? 1.652 -2.990 -6.491 1.00 98.12 129 MET A C 1
ATOM 983 O O . MET A 1 129 ? 0.978 -3.539 -5.619 1.00 98.12 129 MET A O 1
ATOM 987 N N . VAL A 1 130 ? 2.967 -3.193 -6.620 1.00 97.44 130 VAL A N 1
ATOM 988 C CA . VAL A 1 130 ? 3.764 -4.027 -5.705 1.00 97.44 130 VAL A CA 1
ATOM 989 C C . VAL A 1 130 ? 3.796 -3.412 -4.305 1.00 97.44 130 VAL A C 1
ATOM 991 O O . VAL A 1 130 ? 3.485 -4.105 -3.339 1.00 97.44 130 VAL A O 1
ATOM 994 N N . ALA A 1 131 ? 4.078 -2.109 -4.188 1.00 96.38 131 ALA A N 1
ATOM 995 C CA . ALA A 1 131 ? 4.092 -1.410 -2.900 1.00 96.38 131 ALA A CA 1
ATOM 996 C C . ALA A 1 131 ? 2.732 -1.481 -2.192 1.00 96.38 131 ALA A C 1
ATOM 998 O O . ALA A 1 131 ? 2.658 -1.736 -0.991 1.00 96.38 131 ALA A O 1
ATOM 999 N N . ALA A 1 132 ? 1.647 -1.310 -2.949 1.00 95.56 132 ALA A N 1
ATOM 1000 C CA . ALA A 1 132 ? 0.291 -1.419 -2.432 1.00 95.56 132 ALA A CA 1
ATOM 1001 C C . ALA A 1 132 ? -0.051 -2.848 -1.991 1.00 95.56 132 ALA A C 1
ATOM 1003 O O . ALA A 1 132 ? -0.659 -3.037 -0.940 1.00 95.56 132 ALA A O 1
ATOM 1004 N N . LYS A 1 133 ? 0.364 -3.857 -2.771 1.00 94.81 133 LYS A N 1
ATOM 1005 C CA . LYS A 1 133 ? 0.182 -5.276 -2.436 1.00 94.81 133 LYS A CA 1
ATOM 1006 C C . LYS A 1 133 ? 0.900 -5.626 -1.129 1.00 94.81 133 LYS A C 1
ATOM 1008 O O . LYS A 1 133 ? 0.292 -6.268 -0.281 1.00 94.81 133 LYS A O 1
ATOM 1013 N N . GLN A 1 134 ? 2.140 -5.161 -0.940 1.00 91.75 134 GLN A N 1
ATOM 1014 C CA . GLN A 1 134 ? 2.872 -5.348 0.319 1.00 91.75 134 GLN A CA 1
ATOM 1015 C C . GLN A 1 134 ? 2.151 -4.704 1.509 1.00 91.75 134 GLN A C 1
ATOM 1017 O O . GLN A 1 134 ? 1.973 -5.352 2.535 1.00 91.75 134 GLN A O 1
ATOM 1022 N N . ALA A 1 135 ? 1.683 -3.462 1.358 1.00 88.88 135 ALA A N 1
ATOM 1023 C CA . ALA A 1 135 ? 0.945 -2.775 2.416 1.00 88.88 135 ALA A CA 1
ATOM 1024 C C . ALA A 1 135 ? -0.337 -3.519 2.811 1.00 88.88 135 ALA A C 1
ATOM 1026 O O . ALA A 1 135 ? -0.626 -3.714 3.990 1.00 88.88 135 ALA A O 1
ATOM 1027 N N . LEU A 1 136 ? -1.108 -3.964 1.818 1.00 88.50 136 LEU A N 1
ATOM 1028 C CA . LEU A 1 136 ? -2.377 -4.648 2.042 1.00 88.50 136 LEU A CA 1
ATOM 1029 C C . LEU A 1 136 ? -2.219 -6.051 2.628 1.00 88.50 136 LEU A C 1
ATOM 1031 O O . LEU A 1 136 ? -3.116 -6.479 3.341 1.00 88.50 136 LEU A O 1
ATOM 1035 N N . ALA A 1 137 ? -1.093 -6.731 2.402 1.00 84.31 137 ALA A N 1
ATOM 1036 C CA . ALA A 1 137 ? -0.812 -8.014 3.048 1.00 84.31 137 ALA A CA 1
ATOM 1037 C C . ALA A 1 137 ? -0.738 -7.898 4.582 1.00 84.31 137 ALA A C 1
ATOM 1039 O O . ALA A 1 137 ? -1.082 -8.842 5.285 1.00 84.31 137 ALA A O 1
ATOM 1040 N N . VAL A 1 138 ? -0.329 -6.732 5.098 1.00 79.38 138 VAL A N 1
ATOM 1041 C CA . VAL A 1 138 ? -0.296 -6.445 6.541 1.00 79.38 138 VAL A CA 1
ATOM 1042 C C . VAL A 1 138 ? -1.633 -5.876 7.022 1.00 79.38 138 VAL A C 1
ATOM 1044 O O . VAL A 1 138 ? -2.124 -6.253 8.080 1.00 79.38 138 VAL A O 1
ATOM 1047 N N . LEU A 1 139 ? -2.229 -4.960 6.251 1.00 81.06 139 LEU A N 1
ATOM 1048 C CA . LEU A 1 139 ? -3.443 -4.239 6.656 1.00 81.06 139 LEU A CA 1
ATOM 1049 C C . LEU A 1 139 ? -4.725 -5.075 6.534 1.00 81.06 139 LEU A C 1
ATOM 1051 O O . LE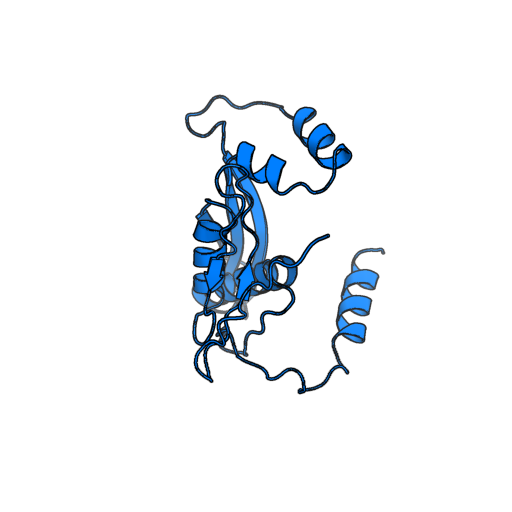U A 1 139 ? -5.669 -4.847 7.284 1.00 81.06 139 LEU A O 1
ATOM 1055 N N . ILE A 1 140 ? -4.781 -6.003 5.576 1.00 83.25 140 ILE A N 1
ATOM 1056 C CA . ILE A 1 140 ? -5.931 -6.875 5.311 1.00 83.25 140 ILE A CA 1
ATOM 1057 C C . ILE A 1 140 ? -5.401 -8.280 4.970 1.00 83.25 140 ILE A C 1
ATOM 1059 O O . ILE A 1 140 ? -5.386 -8.656 3.799 1.00 83.25 140 ILE A O 1
ATOM 1063 N N . PRO A 1 141 ? -4.958 -9.080 5.956 1.00 77.38 141 PRO A N 1
ATOM 1064 C CA . PRO A 1 141 ? -4.251 -10.341 5.698 1.00 77.38 141 PRO A CA 1
ATOM 1065 C C . PRO A 1 141 ? -5.018 -11.361 4.848 1.00 77.38 141 PRO A C 1
ATOM 1067 O O . PRO A 1 141 ? -4.408 -12.217 4.212 1.00 77.38 141 PRO A O 1
ATOM 1070 N N . GLU A 1 142 ? -6.348 -11.280 4.808 1.00 77.94 142 GLU A N 1
ATOM 1071 C CA . GLU A 1 142 ? -7.209 -12.179 4.031 1.00 77.94 142 GLU A CA 1
ATOM 1072 C C . GLU A 1 142 ? -7.307 -11.805 2.546 1.00 77.94 142 GLU A C 1
ATOM 1074 O O . GLU A 1 142 ? -7.729 -12.622 1.727 1.00 77.94 142 GLU A O 1
ATOM 1079 N N . ILE A 1 143 ? -6.902 -10.593 2.154 1.00 81.75 143 ILE A N 1
ATOM 1080 C CA . ILE A 1 143 ? -7.004 -10.184 0.755 1.00 81.75 143 ILE A CA 1
ATOM 1081 C C . ILE A 1 143 ? -5.964 -10.910 -0.105 1.00 81.75 143 ILE A C 1
ATOM 1083 O O . ILE A 1 143 ? -4.822 -11.146 0.299 1.00 81.75 143 ILE A O 1
ATOM 1087 N N . ARG A 1 144 ? -6.358 -11.272 -1.325 1.00 85.50 144 ARG A N 1
ATOM 1088 C CA . ARG A 1 144 ? -5.499 -11.940 -2.308 1.00 85.50 144 ARG A CA 1
ATOM 1089 C C . ARG A 1 144 ? -5.450 -11.124 -3.589 1.00 85.50 144 ARG A C 1
ATOM 1091 O O . ARG A 1 144 ? -6.445 -10.513 -3.970 1.00 85.50 144 ARG A O 1
ATOM 1098 N N . PHE A 1 145 ? -4.291 -11.130 -4.239 1.00 89.75 145 PHE A N 1
ATOM 1099 C CA . PHE A 1 145 ? -4.050 -10.462 -5.516 1.00 89.75 145 PHE A CA 1
ATOM 1100 C C . PHE A 1 145 ? -3.420 -11.442 -6.499 1.00 89.75 145 PHE A C 1
ATOM 1102 O O . PHE A 1 145 ? -2.434 -12.092 -6.140 1.00 89.75 145 PHE A O 1
ATOM 1109 N N . ASN A 1 146 ? -3.934 -11.489 -7.727 1.00 89.94 146 ASN A N 1
ATOM 1110 C CA . ASN A 1 146 ? -3.308 -12.235 -8.819 1.00 89.94 146 ASN A CA 1
ATOM 1111 C C . ASN A 1 146 ? -2.021 -11.546 -9.324 1.00 89.94 146 ASN A C 1
ATOM 1113 O O . ASN A 1 146 ? -1.595 -10.511 -8.794 1.00 89.94 146 ASN A O 1
ATOM 1117 N N . ASP A 1 147 ? -1.406 -12.127 -10.354 1.00 89.19 147 ASP A N 1
ATOM 1118 C CA . ASP A 1 147 ? -0.167 -11.621 -10.962 1.00 89.19 147 ASP A CA 1
ATOM 1119 C C . ASP A 1 147 ? -0.349 -10.258 -11.650 1.00 89.19 147 ASP A C 1
ATOM 1121 O O . ASP A 1 147 ? 0.588 -9.465 -11.712 1.00 89.19 147 ASP A O 1
ATOM 1125 N N . ASP A 1 148 ? -1.581 -9.925 -12.047 1.00 90.38 148 ASP A N 1
ATOM 1126 C CA . ASP A 1 148 ? -1.961 -8.609 -12.578 1.00 90.38 148 ASP A CA 1
ATOM 1127 C C . ASP A 1 148 ? -2.270 -7.575 -11.481 1.00 90.38 148 ASP A C 1
ATOM 1129 O O . ASP A 1 148 ? -2.733 -6.466 -11.765 1.00 90.38 148 ASP A O 1
ATOM 1133 N N . TYR A 1 149 ? -2.012 -7.917 -10.215 1.00 93.31 149 TYR A N 1
ATOM 1134 C CA . TYR A 1 149 ? -2.277 -7.084 -9.039 1.00 93.31 149 TYR A CA 1
ATOM 1135 C C . TYR A 1 149 ? -3.752 -6.714 -8.858 1.00 93.31 149 TYR A C 1
ATOM 1137 O O . TYR A 1 149 ? -4.070 -5.708 -8.215 1.00 93.31 149 TYR A O 1
ATOM 1145 N N . MET A 1 150 ? -4.657 -7.526 -9.397 1.00 93.06 150 MET A N 1
ATOM 1146 C CA . MET A 1 150 ? -6.095 -7.404 -9.198 1.00 93.06 150 MET A CA 1
ATOM 1147 C C . MET A 1 150 ? -6.518 -8.261 -8.019 1.00 93.06 150 MET A C 1
ATOM 1149 O O . MET A 1 150 ? -6.086 -9.408 -7.886 1.00 93.06 150 MET A O 1
ATOM 1153 N N . ALA A 1 151 ? -7.348 -7.699 -7.145 1.00 89.06 151 ALA A N 1
ATOM 1154 C CA . ALA A 1 151 ? -7.875 -8.444 -6.020 1.00 89.06 151 ALA A CA 1
ATOM 1155 C C . ALA A 1 151 ? -8.809 -9.552 -6.516 1.00 89.06 151 ALA A C 1
ATOM 1157 O O . ALA A 1 151 ? -9.659 -9.316 -7.379 1.00 89.06 151 ALA A O 1
ATOM 1158 N N . THR A 1 152 ? -8.613 -10.748 -5.966 1.00 82.94 152 THR A N 1
ATOM 1159 C CA . THR A 1 152 ? -9.312 -11.977 -6.351 1.00 82.94 152 THR A CA 1
ATOM 1160 C C . THR A 1 152 ? -10.128 -12.541 -5.200 1.00 82.94 152 THR A C 1
ATOM 1162 O O . THR A 1 152 ? -9.643 -12.620 -4.072 1.00 82.94 152 THR A O 1
ATOM 1165 N N . ILE A 1 153 ? -11.317 -13.049 -5.512 1.00 65.06 153 ILE A N 1
ATOM 1166 C CA . ILE A 1 153 ? -12.092 -13.934 -4.639 1.00 65.06 153 ILE A CA 1
ATOM 1167 C C . ILE A 1 153 ? -11.489 -15.331 -4.768 1.00 65.06 153 ILE A C 1
ATOM 1169 O O . ILE A 1 153 ? -11.806 -16.043 -5.718 1.00 65.06 153 ILE A O 1
ATOM 1173 N N . GLN A 1 154 ? -10.603 -15.734 -3.860 1.00 54.25 154 GLN A N 1
ATOM 1174 C CA . GLN A 1 154 ? -10.390 -17.168 -3.678 1.00 54.25 154 GLN A CA 1
ATOM 1175 C C . GLN A 1 154 ? -11.472 -17.682 -2.722 1.00 54.25 154 GLN A C 1
ATOM 1177 O O . GLN A 1 154 ? -11.645 -17.104 -1.647 1.00 54.25 154 GLN A O 1
ATOM 1182 N N . PRO A 1 155 ? -12.221 -18.738 -3.087 1.00 44.59 155 PRO A N 1
ATOM 1183 C CA . PRO A 1 155 ? -12.897 -19.550 -2.089 1.00 44.59 155 PRO A CA 1
ATOM 1184 C C . PRO A 1 155 ? -11.840 -20.072 -1.098 1.00 44.59 155 PRO A C 1
ATOM 1186 O O . PRO A 1 155 ? -10.707 -20.314 -1.522 1.00 44.59 155 PRO A O 1
ATOM 1189 N N . PRO A 1 156 ? -12.185 -20.278 0.181 1.00 44.28 156 PRO A N 1
ATOM 1190 C CA . PRO A 1 156 ? -11.243 -20.647 1.245 1.00 44.28 156 PRO A CA 1
ATOM 1191 C C . PRO A 1 156 ? -10.522 -22.008 1.087 1.00 44.28 156 PRO A C 1
ATOM 1193 O O . PRO A 1 156 ? -9.901 -22.456 2.037 1.00 44.28 156 PRO A O 1
ATOM 1196 N N . ASP A 1 157 ? -10.544 -22.649 -0.088 1.00 39.94 157 ASP A N 1
ATOM 1197 C CA . ASP A 1 157 ? -10.080 -24.032 -0.294 1.00 39.94 157 ASP A CA 1
ATOM 1198 C C . ASP A 1 157 ? -8.957 -24.213 -1.339 1.00 39.94 157 ASP A C 1
ATOM 1200 O O . ASP A 1 157 ? -8.649 -25.327 -1.762 1.00 39.94 157 ASP A O 1
ATOM 1204 N N . ALA A 1 158 ? -8.282 -23.140 -1.764 1.00 41.28 158 ALA A N 1
ATOM 1205 C CA . ALA A 1 158 ? -7.097 -23.253 -2.620 1.00 41.28 158 ALA A CA 1
ATOM 1206 C C . ALA A 1 158 ? -5.800 -23.167 -1.794 1.00 41.28 158 ALA A C 1
ATOM 1208 O O . ALA A 1 158 ? -5.116 -22.148 -1.756 1.00 41.28 158 ALA A O 1
ATOM 1209 N N . THR A 1 159 ? -5.451 -24.300 -1.180 1.00 41.44 159 THR A N 1
ATOM 1210 C CA . THR A 1 159 ? -4.122 -24.665 -0.648 1.00 41.44 159 THR A CA 1
ATOM 1211 C C . THR A 1 159 ? -3.569 -23.845 0.528 1.00 41.44 159 THR A C 1
ATOM 1213 O O . THR A 1 159 ? -2.714 -22.978 0.369 1.00 41.44 159 THR A O 1
ATOM 1216 N N . GLU A 1 160 ? -3.916 -24.271 1.744 1.00 45.47 160 GLU A N 1
ATOM 1217 C CA . GLU A 1 160 ? -3.245 -23.941 3.018 1.00 45.47 160 GLU A CA 1
ATOM 1218 C C . GLU A 1 160 ? -1.772 -24.414 3.126 1.00 45.47 160 GLU A C 1
ATOM 1220 O O . GLU A 1 160 ? -1.204 -24.426 4.209 1.00 45.47 160 GLU A O 1
ATOM 1225 N N . LYS A 1 161 ? -1.093 -24.809 2.040 1.00 41.28 161 LYS A N 1
ATOM 1226 C CA . LYS A 1 161 ? 0.228 -25.470 2.130 1.00 41.28 161 LYS A CA 1
ATOM 1227 C C . LYS A 1 161 ? 1.450 -24.613 1.795 1.00 41.28 161 LYS A C 1
ATOM 1229 O O . LYS A 1 161 ? 2.535 -25.163 1.708 1.00 41.28 161 LYS A O 1
ATOM 1234 N N . ASN A 1 162 ? 1.306 -23.305 1.583 1.00 45.28 162 ASN A N 1
ATOM 1235 C CA . ASN A 1 162 ? 2.447 -22.465 1.171 1.00 45.28 162 ASN A CA 1
ATOM 1236 C C . ASN A 1 162 ? 2.592 -21.152 1.964 1.00 45.28 162 ASN A C 1
ATOM 1238 O O . ASN A 1 162 ? 3.463 -20.342 1.659 1.00 45.28 162 ASN A O 1
ATOM 1242 N N . TYR A 1 163 ? 1.726 -20.911 2.957 1.00 49.12 163 TYR A N 1
ATOM 1243 C CA . TYR A 1 163 ? 1.769 -19.687 3.764 1.00 49.12 163 TYR A CA 1
ATOM 1244 C C . TYR A 1 163 ? 2.677 -19.823 4.991 1.00 49.12 163 TYR A C 1
ATOM 1246 O O . TYR A 1 163 ? 3.435 -18.893 5.255 1.00 49.12 163 TYR A O 1
ATOM 1254 N N . ASP A 1 164 ? 2.690 -20.973 5.673 1.00 46.91 164 ASP A N 1
ATOM 1255 C CA .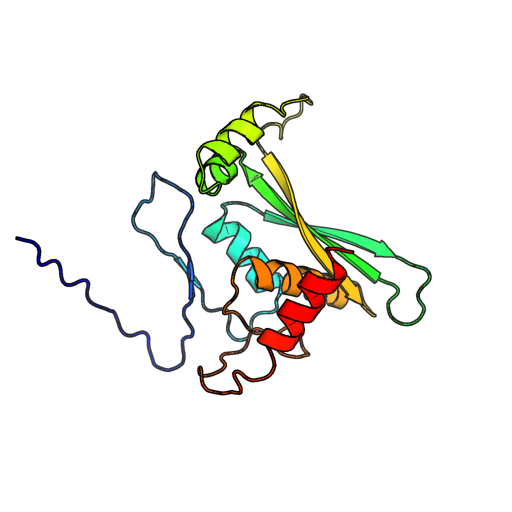 ASP A 1 164 ? 3.594 -21.184 6.816 1.00 46.91 164 ASP A CA 1
ATOM 1256 C C . ASP A 1 164 ? 5.071 -21.135 6.392 1.00 46.91 164 ASP A C 1
ATOM 1258 O O . ASP A 1 164 ? 5.862 -20.436 7.024 1.00 46.91 164 ASP A O 1
ATOM 1262 N N . ASP A 1 165 ? 5.423 -21.723 5.244 1.00 48.91 165 ASP A N 1
ATOM 1263 C CA . ASP A 1 165 ? 6.803 -21.718 4.739 1.00 48.91 165 ASP A CA 1
ATOM 1264 C C . ASP A 1 165 ? 7.294 -20.307 4.350 1.00 48.91 165 ASP A C 1
ATOM 1266 O O . ASP A 1 165 ? 8.466 -19.971 4.533 1.00 48.91 165 ASP A O 1
ATOM 1270 N N . GLN A 1 166 ? 6.409 -19.439 3.837 1.00 49.91 166 GLN A N 1
ATOM 1271 C CA . GLN A 1 166 ? 6.774 -18.066 3.458 1.00 49.91 166 GLN A CA 1
ATOM 1272 C C . GLN A 1 166 ? 6.841 -17.118 4.656 1.00 49.91 166 GLN A C 1
ATOM 1274 O O . GLN A 1 166 ? 7.713 -16.248 4.700 1.00 49.91 166 GLN A O 1
ATOM 1279 N N . VAL A 1 167 ? 5.945 -17.273 5.634 1.00 53.78 167 VAL A N 1
ATOM 1280 C CA . VAL A 1 167 ? 5.961 -16.457 6.854 1.00 53.78 167 VAL A CA 1
ATOM 1281 C C . VAL A 1 167 ? 7.158 -16.843 7.727 1.00 53.78 167 VAL A C 1
ATOM 1283 O O . VAL A 1 167 ? 7.838 -15.950 8.235 1.00 53.78 167 VAL A O 1
ATOM 1286 N N . GLU A 1 168 ? 7.501 -18.134 7.817 1.00 52.53 168 GLU A N 1
ATOM 1287 C CA . GLU A 1 168 ? 8.718 -18.590 8.498 1.00 52.53 168 GLU A CA 1
ATOM 1288 C C . GLU A 1 168 ? 9.989 -18.088 7.790 1.00 52.53 168 GLU A C 1
ATOM 1290 O O . GLU A 1 168 ? 10.925 -17.635 8.452 1.00 52.53 168 GLU A O 1
ATOM 1295 N N . PHE A 1 169 ? 10.016 -18.071 6.451 1.00 55.72 169 PHE A N 1
ATOM 1296 C CA . PHE A 1 169 ? 11.148 -17.542 5.682 1.00 55.72 169 PHE A CA 1
ATOM 1297 C C . PHE A 1 169 ? 11.357 -16.034 5.893 1.00 55.72 169 PHE A C 1
ATOM 1299 O O . PHE A 1 169 ? 12.487 -15.578 6.103 1.00 55.72 169 PHE A O 1
ATOM 1306 N N . VAL A 1 170 ? 10.277 -15.247 5.881 1.00 53.41 170 VAL A N 1
ATOM 1307 C CA . VAL A 1 170 ? 10.343 -13.794 6.103 1.00 53.41 170 VAL A CA 1
ATOM 1308 C C . VAL A 1 170 ? 10.728 -13.478 7.550 1.00 53.41 170 VAL A C 1
ATOM 1310 O O . VAL A 1 170 ? 11.584 -12.622 7.769 1.00 53.41 170 VAL A O 1
ATOM 1313 N N . LEU A 1 171 ? 10.181 -14.196 8.537 1.00 56.06 171 LEU A N 1
ATOM 1314 C CA . LEU A 1 171 ? 10.539 -14.016 9.949 1.00 56.06 171 LEU A CA 1
ATOM 1315 C C . LEU A 1 171 ? 11.984 -14.446 10.254 1.00 56.06 171 LEU A C 1
ATOM 1317 O O . LEU A 1 171 ? 12.668 -13.747 10.999 1.00 56.06 171 LEU A O 1
ATOM 1321 N N . ARG A 1 172 ? 12.488 -15.531 9.643 1.00 53.75 172 ARG A N 1
ATOM 1322 C CA . ARG A 1 172 ? 13.898 -15.958 9.774 1.00 53.75 172 ARG A CA 1
ATOM 1323 C C . ARG A 1 172 ? 14.882 -14.959 9.178 1.00 53.75 172 ARG A C 1
ATOM 1325 O O . ARG A 1 172 ? 15.969 -14.791 9.717 1.00 53.75 172 ARG A O 1
ATOM 1332 N N . THR A 1 173 ? 14.515 -14.308 8.078 1.00 58.34 173 THR A N 1
ATOM 1333 C CA . THR A 1 173 ? 15.401 -13.362 7.377 1.00 58.34 173 THR A CA 1
ATOM 1334 C C . THR A 1 173 ? 15.479 -12.000 8.079 1.00 58.34 173 THR A C 1
ATOM 1336 O O . THR A 1 173 ? 16.426 -11.256 7.868 1.00 58.34 173 THR A O 1
ATOM 1339 N N . LEU A 1 174 ? 14.500 -11.663 8.923 1.00 48.12 174 LEU A N 1
ATOM 1340 C CA . LEU A 1 174 ? 14.429 -10.388 9.649 1.00 48.12 174 LEU A CA 1
ATOM 1341 C C . LEU A 1 174 ? 14.996 -10.437 11.080 1.00 48.12 174 LEU A C 1
ATOM 1343 O O . LEU A 1 174 ? 15.060 -9.396 11.732 1.00 48.12 174 LEU A O 1
ATOM 1347 N N . LEU A 1 175 ? 15.389 -11.616 11.575 1.00 47.56 175 LEU A N 1
ATOM 1348 C CA . LEU A 1 175 ? 15.898 -11.833 12.941 1.00 47.56 175 LEU A CA 1
ATOM 1349 C C . LEU A 1 175 ? 17.364 -12.317 13.003 1.00 47.56 175 LEU A C 1
ATOM 1351 O O . LEU A 1 175 ? 17.822 -12.719 14.074 1.00 47.56 175 LEU A O 1
ATOM 1355 N N . LEU A 1 176 ? 18.099 -12.244 11.890 1.00 41.91 176 LEU A N 1
ATOM 1356 C CA . LEU A 1 176 ? 19.558 -12.414 11.799 1.00 41.91 176 LEU A CA 1
ATOM 1357 C C . LEU A 1 176 ? 20.186 -11.142 11.223 1.00 41.91 176 LEU A C 1
ATOM 1359 O O . LEU A 1 176 ? 21.300 -10.798 11.674 1.00 41.91 176 LEU A O 1
#

Sequence (176 aa):
MKEVLGKNEKAPAGLALIHIESADPRFHKRSFVMNPQGKSSITVLHEYSQRALKGRTIYHIEETRNATKPFHATGIVVVKKSVRVQIAGTVKDKLALLGASNGENGDHADEDSIIVGRGEGPSKRVAKMVAAKQALAVLIPEIRFNDDYMATIQPPDATEKNYDDQVEFVLRTLLL

Radius of gyration: 18.78 Å; chains: 1; bounding box: 51×50×46 Å

InterPro domains:
  IPR014720 Double-stranded RNA-binding domain [PF00035] (42-139)
  IPR014720 Double-stranded RNA-binding domain [PS50137] (117-141)
  IPR040375 Microprocessor complex subunit DGCR8 [PTHR13482] (12-148)

Foldseek 3Di:
DDDDPDDPPDDPPPFPWDFADALDPVCNPDRDTDRQAQPFLLRVLQCCLCPRQVWGKDKDWDACPDPFWRIKIWIKTKHFPVSVLSPPPDPVSNVVSVPPPPDDDDPPRRIDIHGQFMATGPDNVRRSSRRSVSSCCVVPVPWDADPSRGTDDDDPPDDPPCPVVVVVVVVVVVPD